Protein AF-A0A8J6KUV7-F1 (afdb_monomer)

InterPro domains:
  IPR001147 Large ribosomal subunit protein eL21 [PF01157] (1-50)
  IPR001147 Large ribosomal subunit protein eL21 [PTHR20981] (1-75)
  IPR008991 Translation protein SH3-like domain superfamily [SSF50104] (1-49)
  IPR036948 Large ribosomal subunit protein eL21 superfamily [G3DSA:2.30.30.70] (1-47)

Mean predicted aligned error: 4.84 Å

Solvent-accessible surface area (backbone atoms only — not comparable to full-atom values): 4752 Å² total; per-residue (Å²): 139,77,65,74,94,58,61,95,67,88,71,52,75,77,48,78,52,99,68,31,36,27,34,49,44,69,42,81,52,89,100,40,68,54,76,38,80,46,78,41,47,58,92,81,58,77,87,68,68,73,57,53,59,50,53,52,52,52,54,55,50,54,51,46,46,52,55,18,60,75,69,74,44,86,117

Structure (mmCIF, N/CA/C/O backbone):
data_AF-A0A8J6KUV7-F1
#
_entry.id   AF-A0A8J6KUV7-F1
#
loop_
_atom_site.group_PDB
_atom_site.id
_atom_site.type_symbol
_atom_site.label_atom_id
_atom_site.label_alt_id
_atom_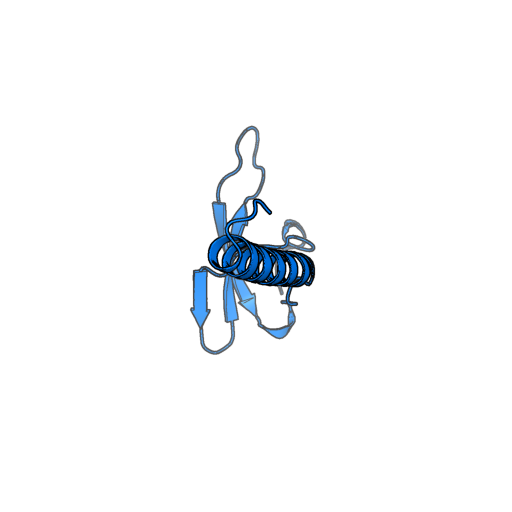site.label_comp_id
_atom_site.label_asym_id
_atom_site.label_entity_id
_atom_site.label_seq_id
_atom_site.pdbx_PDB_ins_code
_atom_site.Cartn_x
_atom_site.Cartn_y
_atom_site.Cartn_z
_atom_site.occupancy
_atom_site.B_iso_or_equiv
_atom_site.auth_seq_id
_atom_site.auth_comp_id
_atom_site.auth_asym_id
_atom_site.auth_atom_id
_atom_site.pdbx_PDB_model_num
ATOM 1 N N . MET A 1 1 ? 16.583 -3.174 -9.627 1.00 84.25 1 MET A N 1
ATOM 2 C CA . MET A 1 1 ? 16.285 -1.728 -9.535 1.00 84.25 1 MET A CA 1
ATOM 3 C C . MET A 1 1 ? 15.147 -1.347 -10.479 1.00 84.25 1 MET A C 1
ATOM 5 O O . MET A 1 1 ? 15.029 -1.947 -11.538 1.00 84.25 1 MET A O 1
ATOM 9 N N . THR A 1 2 ? 14.273 -0.416 -10.091 1.00 90.06 2 THR A N 1
ATOM 10 C CA . THR A 1 2 ? 13.120 0.036 -10.898 1.00 90.06 2 THR A CA 1
ATOM 11 C C . THR A 1 2 ? 13.447 1.275 -11.720 1.00 90.06 2 THR A C 1
ATOM 13 O O . THR A 1 2 ? 14.315 2.064 -11.346 1.00 90.06 2 THR A O 1
ATOM 16 N N . HIS A 1 3 ? 12.713 1.489 -12.816 1.00 91.69 3 HIS A N 1
ATOM 17 C CA . HIS A 1 3 ? 12.821 2.723 -13.594 1.00 91.69 3 HIS A CA 1
ATOM 18 C C . HIS A 1 3 ? 12.480 3.955 -12.733 1.00 91.69 3 HIS A C 1
ATOM 20 O O . HIS A 1 3 ? 11.492 3.938 -11.994 1.00 91.69 3 HIS A O 1
ATOM 26 N N . LYS A 1 4 ? 13.251 5.045 -12.886 1.00 92.25 4 LYS A N 1
ATOM 27 C CA . LYS A 1 4 ? 13.151 6.278 -12.073 1.00 92.25 4 LYS A CA 1
ATOM 28 C C . LYS A 1 4 ? 11.728 6.845 -11.993 1.00 92.25 4 LYS A C 1
ATOM 30 O O . LYS A 1 4 ? 11.295 7.300 -10.944 1.00 92.25 4 LYS A O 1
ATOM 35 N N . CYS A 1 5 ? 10.946 6.727 -13.071 1.00 90.94 5 CYS A N 1
ATOM 36 C CA . CYS A 1 5 ? 9.546 7.188 -13.111 1.00 90.94 5 CYS A CA 1
ATOM 37 C C . CYS A 1 5 ? 8.586 6.505 -12.107 1.00 90.94 5 CYS A C 1
ATOM 39 O O . CYS A 1 5 ? 7.431 6.929 -11.977 1.00 90.94 5 CYS A O 1
ATOM 41 N N . TYR A 1 6 ? 9.022 5.439 -11.430 1.00 91.69 6 TYR A N 1
ATOM 42 C CA . TYR A 1 6 ? 8.246 4.723 -10.416 1.00 91.69 6 TYR A CA 1
ATOM 43 C C . TYR A 1 6 ? 8.718 4.980 -8.984 1.00 91.69 6 TYR A C 1
ATOM 45 O O . TYR A 1 6 ? 8.069 4.523 -8.044 1.00 91.69 6 TYR A O 1
ATOM 53 N N . HIS A 1 7 ? 9.818 5.712 -8.806 1.00 90.81 7 HIS A N 1
ATOM 54 C CA . HIS A 1 7 ? 10.332 6.053 -7.483 1.00 90.81 7 HIS A CA 1
ATOM 55 C C . HIS A 1 7 ? 9.364 7.002 -6.764 1.00 90.81 7 HIS A C 1
ATOM 57 O O . HIS A 1 7 ? 8.633 7.761 -7.399 1.00 90.81 7 HIS A O 1
ATOM 63 N N . GLY A 1 8 ? 9.304 6.906 -5.434 1.00 88.94 8 GLY A N 1
ATOM 64 C CA . GLY A 1 8 ? 8.430 7.743 -4.601 1.00 88.94 8 GLY A CA 1
ATOM 65 C C . GLY A 1 8 ? 6.927 7.437 -4.691 1.00 88.94 8 GLY A C 1
ATOM 66 O O . GLY A 1 8 ? 6.128 8.125 -4.063 1.00 88.94 8 GLY A O 1
ATOM 67 N N . LYS A 1 9 ? 6.502 6.409 -5.439 1.00 89.69 9 LYS A N 1
ATOM 68 C CA . LYS A 1 9 ? 5.079 6.051 -5.568 1.00 89.69 9 LYS A CA 1
ATOM 69 C C . LYS A 1 9 ? 4.671 5.008 -4.523 1.00 89.69 9 LYS A C 1
ATOM 71 O O . LYS A 1 9 ? 5.053 3.848 -4.628 1.00 89.69 9 LYS A O 1
ATOM 76 N N . ALA A 1 10 ? 3.836 5.401 -3.559 1.00 83.81 10 ALA A N 1
ATOM 77 C CA . ALA A 1 10 ? 3.266 4.503 -2.546 1.00 83.81 10 ALA A CA 1
ATOM 78 C C . ALA A 1 10 ? 2.015 3.791 -3.071 1.00 83.81 10 ALA A C 1
ATOM 80 O O . ALA A 1 10 ? 1.071 4.460 -3.496 1.00 83.81 10 ALA A O 1
ATOM 81 N N . ARG A 1 11 ? 2.010 2.450 -3.097 1.00 88.06 11 ARG A N 1
ATOM 82 C CA . ARG A 1 11 ? 0.989 1.669 -3.817 1.00 88.06 11 ARG A CA 1
ATOM 83 C C . ARG A 1 11 ? 0.721 0.286 -3.237 1.00 88.06 11 ARG A C 1
ATOM 85 O O . ARG A 1 11 ? 1.354 -0.119 -2.272 1.00 88.06 11 ARG A O 1
ATOM 92 N N . ARG A 1 12 ? -0.262 -0.411 -3.816 1.00 92.50 12 ARG A N 1
ATOM 93 C CA . ARG A 1 12 ? -0.747 -1.711 -3.342 1.00 92.50 12 ARG A CA 1
ATOM 94 C C . ARG A 1 12 ? 0.012 -2.865 -3.994 1.00 92.50 12 ARG A C 1
ATOM 96 O O . ARG A 1 12 ? 0.276 -2.845 -5.200 1.00 92.50 12 ARG A O 1
ATOM 103 N N . VAL A 1 13 ? 0.325 -3.860 -3.175 1.00 94.12 13 VAL A N 1
ATOM 104 C CA . VAL A 1 13 ? 0.873 -5.153 -3.591 1.00 94.12 13 VAL A CA 1
ATOM 105 C C . VAL A 1 13 ? -0.250 -5.992 -4.204 1.00 94.12 13 VAL A C 1
ATOM 107 O O . VAL A 1 13 ? -1.369 -5.961 -3.699 1.00 94.12 13 VAL A O 1
ATOM 110 N N . TYR A 1 14 ? 0.034 -6.706 -5.295 1.00 95.12 14 TYR A N 1
ATOM 111 C CA . TYR A 1 14 ? -0.915 -7.634 -5.932 1.00 95.12 14 TYR A CA 1
ATOM 112 C C . TYR A 1 14 ? -0.432 -9.083 -5.942 1.00 95.12 14 TYR A C 1
ATOM 114 O O . TYR A 1 14 ? -1.252 -9.990 -5.975 1.00 95.12 14 TYR A O 1
ATOM 122 N N . ASN A 1 15 ? 0.885 -9.297 -5.950 1.00 95.12 15 ASN A N 1
ATOM 123 C CA . ASN A 1 15 ? 1.489 -10.622 -5.943 1.00 95.12 15 ASN A CA 1
ATOM 124 C C . ASN A 1 15 ? 2.809 -10.589 -5.169 1.00 95.12 15 ASN A C 1
ATOM 126 O O . ASN A 1 15 ? 3.463 -9.546 -5.091 1.00 95.12 15 ASN A O 1
ATOM 130 N N . ILE A 1 16 ? 3.217 -11.734 -4.638 1.00 95.44 16 ILE A N 1
ATOM 131 C CA . ILE A 1 16 ? 4.476 -11.919 -3.924 1.00 95.44 16 ILE A CA 1
ATOM 132 C C . ILE A 1 16 ? 5.189 -13.113 -4.558 1.00 95.44 16 ILE A C 1
ATOM 134 O O . ILE A 1 16 ? 4.589 -14.148 -4.819 1.00 95.44 16 ILE A O 1
ATOM 138 N N . THR A 1 17 ? 6.476 -12.947 -4.832 1.00 94.62 17 THR A N 1
ATOM 139 C CA . THR A 1 17 ? 7.375 -14.000 -5.320 1.00 94.62 17 THR A CA 1
ATOM 140 C C . THR A 1 17 ? 8.548 -14.126 -4.351 1.00 94.62 17 THR A C 1
ATOM 142 O O . THR A 1 17 ? 8.752 -13.240 -3.524 1.00 94.62 17 THR A O 1
ATOM 145 N N . GLN A 1 18 ? 9.348 -15.188 -4.467 1.00 95.69 18 GLN A N 1
ATOM 146 C CA . GLN A 1 18 ? 10.427 -15.495 -3.517 1.00 95.69 18 GLN A CA 1
ATOM 147 C C . GLN A 1 18 ? 11.373 -14.312 -3.227 1.00 95.69 18 GLN A C 1
ATOM 149 O O . GLN A 1 18 ? 11.732 -14.079 -2.078 1.00 95.69 18 GLN A O 1
ATOM 154 N N . HIS A 1 19 ? 11.756 -13.542 -4.251 1.00 94.00 19 HIS A N 1
ATOM 155 C CA . HIS A 1 19 ? 12.727 -12.442 -4.117 1.00 94.00 19 HIS A CA 1
ATOM 156 C C . HIS A 1 19 ? 12.167 -11.061 -4.491 1.00 94.00 19 HIS A C 1
ATOM 158 O O . HIS A 1 19 ? 12.869 -10.047 -4.406 1.00 94.00 19 HIS A O 1
ATOM 164 N N . ALA A 1 20 ? 10.917 -10.996 -4.948 1.00 94.62 20 ALA A N 1
ATOM 165 C CA . ALA A 1 20 ? 10.320 -9.772 -5.458 1.00 94.62 20 ALA A CA 1
ATOM 166 C C . ALA A 1 20 ? 8.836 -9.667 -5.111 1.00 94.62 20 ALA A C 1
ATOM 168 O O . ALA A 1 20 ? 8.132 -10.65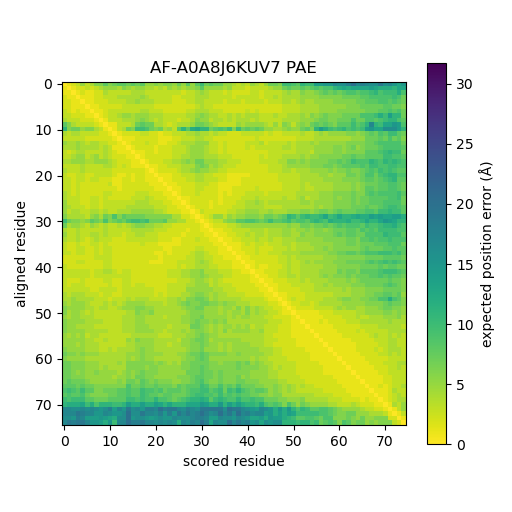3 -4.912 1.00 94.62 20 ALA A O 1
ATOM 169 N N . VAL A 1 21 ? 8.344 -8.440 -5.103 1.00 95.12 21 VAL A N 1
ATOM 170 C CA . VAL A 1 21 ? 6.953 -8.106 -4.844 1.00 95.12 21 VAL A CA 1
ATOM 171 C C . VAL A 1 21 ? 6.378 -7.439 -6.084 1.00 95.12 21 VAL A C 1
ATOM 173 O O . VAL A 1 21 ? 6.958 -6.505 -6.646 1.00 95.12 21 VAL A O 1
ATOM 176 N N . GLY A 1 22 ? 5.224 -7.929 -6.517 1.00 95.38 22 GLY A N 1
ATOM 177 C CA . GLY A 1 22 ? 4.421 -7.326 -7.562 1.00 95.38 22 GLY A CA 1
ATOM 178 C C . GLY A 1 22 ? 3.606 -6.164 -7.003 1.00 95.38 22 GLY A C 1
ATOM 179 O O . GLY A 1 22 ? 2.752 -6.352 -6.138 1.00 95.38 22 GLY A O 1
ATOM 180 N N . ILE A 1 23 ? 3.824 -4.961 -7.529 1.00 94.81 23 ILE A N 1
ATOM 181 C CA . ILE A 1 23 ? 3.122 -3.733 -7.143 1.00 94.81 23 ILE A CA 1
ATOM 182 C C . ILE A 1 23 ? 2.325 -3.203 -8.339 1.00 94.81 23 ILE A C 1
ATOM 184 O O . ILE A 1 23 ? 2.812 -3.178 -9.473 1.00 94.81 23 ILE A O 1
ATOM 188 N N . ILE A 1 24 ? 1.094 -2.748 -8.091 1.00 95.00 24 ILE A N 1
ATOM 189 C CA . ILE A 1 24 ? 0.286 -2.044 -9.096 1.00 95.00 24 ILE A CA 1
ATOM 190 C C . ILE A 1 24 ? 0.598 -0.557 -9.023 1.00 95.00 24 ILE A C 1
ATOM 192 O O . ILE A 1 24 ? 0.324 0.071 -8.008 1.00 95.00 24 ILE A O 1
ATOM 196 N N . VAL A 1 25 ? 1.114 0.014 -10.112 1.00 93.81 25 VAL A N 1
ATOM 197 C CA . VAL A 1 25 ? 1.484 1.415 -10.285 1.00 93.81 25 VAL A CA 1
ATOM 198 C C . VAL A 1 25 ? 0.732 2.118 -11.404 1.00 93.81 25 VAL A C 1
ATOM 200 O O . VAL A 1 25 ? 1.042 1.975 -12.575 1.00 93.81 2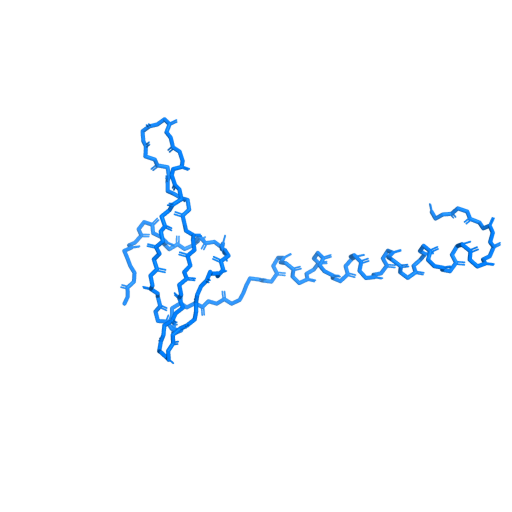5 VAL A O 1
ATOM 203 N N . ASN A 1 26 ? -0.213 2.981 -11.050 1.00 92.75 26 ASN A N 1
ATOM 204 C CA . ASN A 1 26 ? -0.808 3.948 -11.958 1.00 92.75 26 ASN A CA 1
ATOM 205 C C . ASN A 1 26 ? 0.262 4.923 -12.463 1.00 92.75 26 ASN A C 1
ATOM 207 O O . ASN A 1 26 ? 0.958 5.621 -11.713 1.00 92.75 26 ASN A O 1
ATOM 211 N N . LYS A 1 27 ? 0.406 4.965 -13.773 1.00 91.06 27 LYS A N 1
ATOM 212 C CA . LYS A 1 27 ? 1.302 5.889 -14.447 1.00 91.06 27 LYS A CA 1
ATOM 213 C C . LYS A 1 27 ? 0.427 6.789 -15.290 1.00 91.06 27 LYS A C 1
ATOM 215 O O . LYS A 1 27 ? -0.378 6.279 -16.053 1.00 91.06 27 LYS A O 1
ATOM 220 N N . GLN A 1 28 ? 0.579 8.097 -15.148 1.00 92.75 28 GLN A N 1
ATOM 221 C CA . GLN A 1 28 ? -0.060 9.021 -16.069 1.00 92.75 28 GLN A CA 1
ATOM 222 C C . GLN A 1 28 ? 0.629 8.891 -17.430 1.00 92.75 28 GLN A C 1
ATOM 224 O O . GLN A 1 28 ? 1.856 8.967 -17.520 1.00 92.75 28 GLN A O 1
ATOM 229 N N . VAL A 1 29 ? -0.161 8.617 -18.462 1.00 91.31 29 VAL A N 1
ATOM 230 C CA . VAL A 1 29 ? 0.272 8.526 -19.857 1.00 91.31 29 VAL A CA 1
ATOM 231 C C . VAL A 1 29 ? -0.785 9.258 -20.668 1.00 91.31 29 VAL A C 1
ATOM 233 O O . VAL A 1 29 ? -1.896 8.753 -20.770 1.00 91.31 29 VAL A O 1
ATOM 236 N N . ILE A 1 30 ? -0.436 10.455 -21.153 1.00 93.25 30 ILE A N 1
ATOM 237 C CA . ILE A 1 30 ? -1.222 11.347 -22.031 1.00 93.25 30 ILE A CA 1
ATOM 238 C C . ILE A 1 30 ? -2.743 11.200 -21.843 1.00 93.25 30 ILE A C 1
ATOM 240 O O . ILE A 1 30 ? -3.396 10.367 -22.468 1.00 93.25 30 ILE A O 1
ATOM 244 N N . GLY A 1 31 ? -3.301 11.999 -20.930 1.00 93.75 31 GLY A N 1
ATOM 245 C CA . GLY A 1 31 ? -4.746 12.059 -20.666 1.00 93.75 31 GLY A CA 1
ATOM 246 C C . GLY A 1 31 ? -5.343 10.844 -19.946 1.00 93.75 31 GLY A C 1
ATOM 247 O O . GLY A 1 31 ? -6.490 10.898 -19.519 1.00 93.75 31 GLY A O 1
ATOM 248 N N . LYS A 1 32 ? -4.586 9.754 -19.761 1.00 95.88 32 LYS A N 1
ATOM 249 C CA . LYS A 1 32 ? -5.056 8.533 -19.093 1.00 95.88 32 LYS A CA 1
ATOM 250 C C . LYS A 1 32 ? -4.151 8.150 -17.928 1.00 95.88 32 LYS A C 1
ATOM 252 O O . LYS A 1 32 ? -2.969 8.497 -17.873 1.00 95.88 32 LYS A O 1
ATOM 257 N N . ILE A 1 33 ? -4.710 7.394 -16.986 1.00 94.69 33 ILE A N 1
ATOM 258 C CA . ILE A 1 33 ? -4.000 6.891 -15.804 1.00 94.69 33 ILE A CA 1
ATOM 259 C C . ILE A 1 33 ? -4.096 5.353 -15.777 1.00 94.69 33 ILE A C 1
ATOM 261 O O . ILE A 1 33 ? -4.813 4.782 -14.956 1.00 94.69 33 ILE A O 1
ATOM 265 N N . PRO A 1 34 ? -3.410 4.641 -16.694 1.00 93.56 34 PRO A N 1
ATOM 266 C CA . PRO A 1 34 ? -3.391 3.182 -16.682 1.00 93.56 34 PRO A CA 1
ATOM 267 C C . PRO A 1 34 ? -2.682 2.621 -15.445 1.00 93.56 34 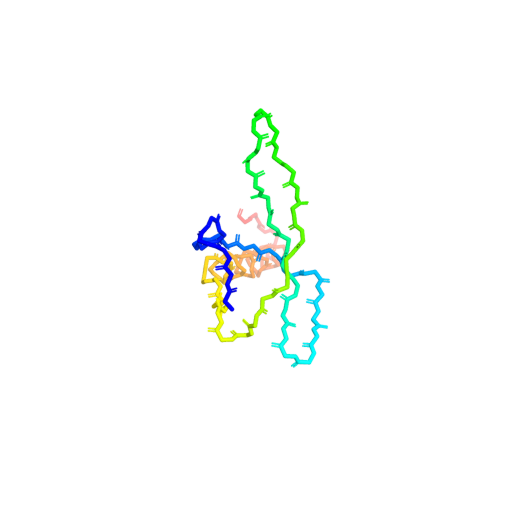PRO A C 1
ATOM 269 O O . PRO A 1 34 ? -1.607 3.089 -15.053 1.00 93.56 34 PRO A O 1
ATOM 272 N N . ALA A 1 35 ? -3.244 1.551 -14.883 1.00 94.00 35 ALA A N 1
ATOM 273 C CA . ALA A 1 35 ? -2.599 0.732 -13.864 1.00 94.00 35 ALA A CA 1
ATOM 274 C C . ALA A 1 35 ? -1.529 -0.165 -14.512 1.00 94.00 35 ALA A C 1
ATOM 276 O O . ALA A 1 35 ? -1.838 -1.046 -15.311 1.00 94.00 35 ALA A O 1
ATOM 277 N N . LYS A 1 36 ? -0.252 0.056 -14.189 1.00 93.25 36 LYS A N 1
ATOM 278 C CA . LYS A 1 36 ? 0.868 -0.783 -14.640 1.00 93.25 36 LYS A CA 1
ATOM 279 C C . LYS A 1 36 ? 1.244 -1.773 -13.545 1.00 93.25 36 LYS A C 1
ATOM 281 O O . LYS A 1 36 ? 1.334 -1.389 -12.389 1.00 93.25 36 LYS A O 1
ATOM 286 N N . ARG A 1 37 ? 1.496 -3.034 -13.883 1.00 94.38 37 ARG A N 1
ATOM 287 C CA . ARG A 1 37 ? 2.013 -4.033 -12.933 1.00 94.38 37 ARG A CA 1
ATOM 288 C C . ARG A 1 37 ? 3.529 -4.100 -13.051 1.00 94.38 37 ARG A C 1
ATOM 290 O O . ARG A 1 37 ? 4.048 -4.134 -14.163 1.00 94.38 37 ARG A O 1
ATOM 297 N N . ILE A 1 38 ? 4.227 -4.060 -11.920 1.00 93.56 38 ILE A N 1
ATOM 298 C CA . ILE A 1 38 ? 5.692 -4.023 -11.870 1.00 93.56 38 ILE A CA 1
ATOM 299 C C . ILE A 1 38 ? 6.166 -4.964 -10.772 1.00 93.56 38 ILE A C 1
ATOM 301 O O . ILE A 1 38 ? 5.624 -4.928 -9.671 1.00 93.56 38 ILE A O 1
ATOM 305 N N . ASN A 1 39 ? 7.198 -5.757 -11.050 1.00 93.69 39 ASN A N 1
ATOM 306 C CA . ASN A 1 39 ? 7.840 -6.608 -10.054 1.00 93.69 39 ASN A CA 1
ATOM 307 C C . ASN A 1 39 ? 9.119 -5.930 -9.559 1.00 93.69 39 ASN A C 1
ATOM 309 O O . ASN A 1 39 ? 9.961 -5.508 -10.353 1.00 93.69 39 ASN A O 1
ATOM 313 N N . VAL A 1 40 ? 9.243 -5.783 -8.243 1.00 93.81 40 VAL A N 1
ATOM 314 C CA . VAL A 1 40 ? 10.311 -5.019 -7.592 1.00 93.81 40 VAL A CA 1
ATOM 315 C C . VAL A 1 40 ? 10.941 -5.869 -6.495 1.00 93.81 40 VAL A C 1
ATOM 317 O O . VAL A 1 40 ? 10.226 -6.508 -5.732 1.00 93.81 40 VAL A O 1
ATOM 320 N N . ARG A 1 41 ? 12.275 -5.887 -6.397 1.00 94.56 41 ARG A N 1
ATOM 321 C CA . ARG A 1 41 ? 12.975 -6.583 -5.304 1.00 94.56 41 ARG A CA 1
ATOM 322 C C . ARG A 1 41 ? 12.650 -5.957 -3.948 1.00 94.56 41 ARG A C 1
ATOM 324 O O . ARG A 1 41 ? 12.470 -4.742 -3.862 1.00 94.56 41 ARG A O 1
ATOM 331 N N . ILE A 1 42 ? 12.637 -6.785 -2.906 1.00 92.38 42 ILE A N 1
ATOM 332 C CA . ILE A 1 42 ? 12.279 -6.390 -1.532 1.00 92.38 42 ILE A CA 1
ATOM 333 C C . ILE A 1 42 ? 13.168 -5.241 -1.022 1.00 92.38 42 ILE A C 1
ATOM 335 O O . ILE A 1 42 ? 12.665 -4.311 -0.403 1.00 92.38 42 ILE A O 1
ATOM 339 N N . GLU A 1 43 ? 14.451 -5.233 -1.388 1.00 93.81 43 GLU A N 1
ATOM 340 C CA . GLU A 1 43 ? 15.433 -4.188 -1.042 1.00 93.81 43 GLU A CA 1
ATOM 341 C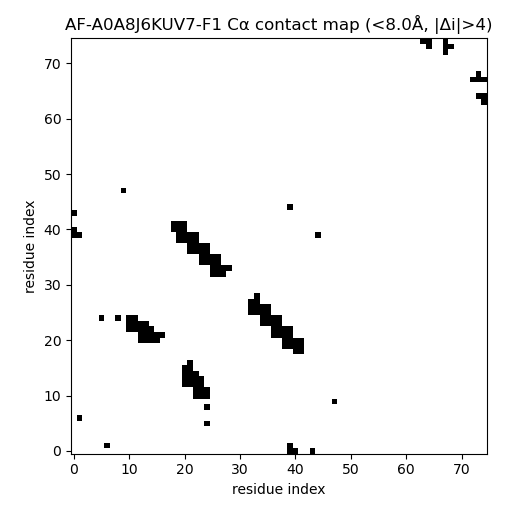 C . GLU A 1 43 ? 15.005 -2.763 -1.438 1.00 93.81 43 GLU A C 1
ATOM 343 O O . GLU A 1 43 ? 15.395 -1.783 -0.806 1.00 93.81 43 GLU A O 1
ATOM 348 N N . HIS A 1 44 ? 14.208 -2.624 -2.500 1.00 91.56 44 HIS A N 1
ATOM 349 C CA . HIS A 1 44 ? 13.786 -1.323 -3.024 1.00 91.56 44 HIS A CA 1
ATOM 350 C C . HIS A 1 44 ? 12.411 -0.881 -2.512 1.00 91.56 44 HIS A C 1
ATOM 352 O O . HIS A 1 44 ? 11.898 0.154 -2.944 1.00 91.56 44 HIS A O 1
ATOM 358 N N . ILE A 1 45 ? 11.788 -1.664 -1.633 1.00 91.25 45 ILE A N 1
ATOM 359 C CA . ILE A 1 45 ? 10.445 -1.408 -1.121 1.00 91.25 45 ILE A CA 1
ATOM 360 C C . ILE A 1 45 ? 10.546 -1.032 0.352 1.00 91.25 45 ILE A C 1
ATOM 362 O O . ILE A 1 45 ? 11.261 -1.652 1.131 1.00 91.25 45 ILE A O 1
ATOM 366 N N . LYS A 1 46 ? 9.786 -0.010 0.747 1.00 91.19 46 LYS A N 1
ATOM 367 C CA . LYS A 1 46 ? 9.594 0.370 2.147 1.00 91.19 46 LYS A CA 1
ATOM 368 C C . LYS A 1 46 ? 8.101 0.440 2.441 1.00 91.19 46 LYS A C 1
ATOM 370 O O . LYS A 1 46 ? 7.323 0.890 1.598 1.00 91.19 46 LYS A O 1
ATOM 37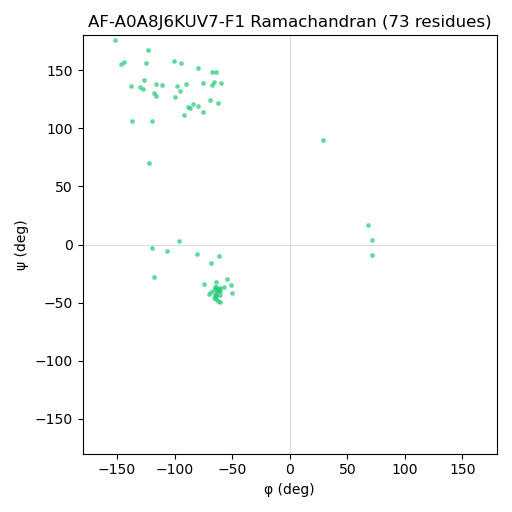5 N N . HIS A 1 47 ? 7.706 0.001 3.633 1.00 89.69 47 HIS A N 1
ATOM 376 C CA . HIS A 1 47 ? 6.320 0.092 4.086 1.00 89.69 47 HIS A CA 1
ATOM 377 C C . HIS A 1 47 ? 5.927 1.560 4.305 1.00 89.69 47 HIS A C 1
ATOM 379 O O . HIS A 1 47 ? 6.701 2.349 4.851 1.00 89.69 47 HIS A O 1
ATOM 385 N N . SER A 1 48 ? 4.725 1.936 3.858 1.00 90.38 48 SER A N 1
ATOM 386 C CA . SER A 1 48 ? 4.227 3.308 3.996 1.00 90.38 48 SER A CA 1
ATOM 387 C C . SER A 1 48 ? 3.532 3.512 5.340 1.00 90.38 48 SER A C 1
ATOM 389 O O . SER A 1 48 ? 2.474 2.937 5.584 1.00 90.38 48 SER A O 1
ATOM 391 N N . LYS A 1 49 ? 4.075 4.416 6.164 1.00 90.50 49 LYS A N 1
ATOM 392 C CA . LYS A 1 49 ? 3.530 4.762 7.492 1.00 90.50 49 LYS A CA 1
ATOM 393 C C . LYS A 1 49 ? 2.186 5.503 7.445 1.00 90.50 49 LYS A C 1
ATOM 395 O O . LYS A 1 49 ? 1.487 5.577 8.450 1.00 90.50 49 LYS A O 1
ATOM 400 N N . SER A 1 50 ? 1.799 6.051 6.289 1.00 87.88 50 SER A N 1
ATOM 401 C CA . SER A 1 50 ? 0.527 6.778 6.131 1.00 87.88 50 SER A CA 1
ATOM 402 C C . SER A 1 50 ? -0.692 5.873 6.342 1.00 87.88 50 SER A C 1
ATOM 404 O O . SER A 1 50 ? -1.716 6.322 6.857 1.00 87.88 50 SER A O 1
ATOM 406 N N . ARG A 1 51 ? -0.593 4.586 5.978 1.00 90.44 51 ARG A N 1
ATOM 407 C CA . ARG A 1 51 ? -1.693 3.636 6.185 1.00 90.44 51 ARG A CA 1
ATOM 408 C C . ARG A 1 51 ? -1.827 3.239 7.653 1.00 90.44 51 ARG A C 1
ATOM 410 O O . ARG A 1 51 ? -2.952 3.066 8.114 1.00 90.44 51 ARG A O 1
ATOM 417 N N . ASP A 1 52 ? -0.718 3.152 8.380 1.00 92.44 52 ASP A N 1
ATOM 418 C CA . ASP A 1 52 ? -0.709 2.722 9.780 1.00 92.44 52 ASP A CA 1
ATOM 419 C C . ASP A 1 52 ? -1.481 3.692 10.676 1.00 92.44 52 ASP A C 1
ATOM 421 O O . ASP A 1 52 ? -2.306 3.264 11.481 1.00 92.44 52 ASP A O 1
ATOM 425 N N . SER A 1 53 ? -1.284 5.005 10.505 1.00 93.06 53 SER A N 1
ATOM 426 C CA . SER A 1 53 ? -2.028 6.015 11.271 1.00 93.06 53 SER A CA 1
ATOM 427 C C . SER A 1 53 ? -3.526 5.992 10.960 1.00 93.06 53 SER A C 1
ATOM 429 O O . SER A 1 53 ? -4.354 6.164 11.851 1.00 93.06 53 SER A O 1
ATOM 431 N N . PHE A 1 54 ? -3.902 5.734 9.705 1.00 94.38 54 PHE A N 1
ATOM 432 C CA . PHE A 1 54 ? -5.301 5.547 9.336 1.00 94.38 54 PHE A CA 1
ATOM 433 C C . PHE A 1 54 ? -5.906 4.315 10.016 1.00 94.38 54 PHE A C 1
ATOM 435 O O . PHE A 1 54 ? -6.984 4.414 10.592 1.00 94.38 54 PHE A O 1
ATOM 442 N N . LEU A 1 55 ? -5.211 3.176 9.995 1.00 95.00 55 LEU A N 1
ATOM 443 C CA . LEU A 1 55 ? -5.704 1.945 10.615 1.00 95.00 55 LEU A CA 1
ATOM 444 C C . LEU A 1 55 ? -5.856 2.074 12.135 1.00 95.00 55 LEU A C 1
ATOM 446 O O . LEU A 1 55 ? -6.814 1.538 12.682 1.00 95.00 55 LEU A O 1
ATOM 450 N N . LYS A 1 56 ? -4.955 2.801 12.808 1.00 95.62 56 LYS A N 1
ATOM 451 C CA . LYS A 1 56 ? -5.083 3.101 14.244 1.00 95.62 56 LYS A CA 1
ATOM 452 C C . LYS A 1 56 ? -6.360 3.886 14.546 1.00 95.62 56 LYS A C 1
ATOM 454 O O . LYS A 1 56 ? -7.159 3.434 15.354 1.00 95.62 56 LYS A O 1
ATOM 459 N N . ARG A 1 57 ? -6.615 4.971 13.805 1.00 95.75 57 ARG A N 1
ATOM 460 C CA . ARG A 1 57 ? -7.837 5.781 13.966 1.00 95.75 57 ARG A CA 1
ATOM 461 C C . ARG A 1 57 ? -9.117 4.989 13.718 1.00 95.75 57 ARG A C 1
ATOM 463 O O . ARG A 1 57 ? -10.085 5.158 14.444 1.00 95.75 57 ARG A O 1
ATOM 470 N N . VAL A 1 58 ? -9.127 4.114 12.710 1.00 96.69 58 VAL A N 1
ATOM 471 C CA . VAL A 1 58 ? -10.290 3.251 12.441 1.00 96.69 58 VAL A CA 1
ATOM 472 C C . VAL A 1 58 ? -10.581 2.343 13.635 1.00 96.69 58 VAL A C 1
ATOM 474 O O . VAL A 1 58 ? -11.733 2.230 14.031 1.00 96.69 58 VAL A O 1
ATOM 477 N N . LYS A 1 59 ? -9.548 1.740 14.238 1.00 96.50 59 LYS A N 1
ATOM 478 C CA . LYS A 1 59 ? -9.714 0.892 15.428 1.00 96.50 59 LYS A CA 1
ATOM 479 C C . LYS A 1 59 ? -10.204 1.679 16.643 1.00 96.50 59 LYS A C 1
ATOM 481 O O . LYS A 1 59 ? -11.084 1.209 17.348 1.00 96.50 59 LYS A O 1
ATOM 486 N N . GLU A 1 60 ? -9.646 2.864 16.877 1.00 96.44 60 GLU A N 1
ATOM 487 C CA . GLU A 1 60 ? -10.063 3.739 17.980 1.00 96.44 60 GLU A CA 1
ATOM 488 C C . GLU A 1 60 ? -11.525 4.177 17.835 1.00 96.44 60 GLU A C 1
ATOM 490 O O . GLU A 1 60 ? -12.260 4.202 18.818 1.00 96.44 60 GLU A O 1
ATOM 495 N N . ASN A 1 61 ? -11.963 4.491 16.615 1.00 95.88 61 ASN A N 1
ATOM 496 C CA . ASN A 1 61 ? -13.346 4.879 16.356 1.00 95.88 61 ASN A CA 1
ATOM 497 C C . ASN A 1 61 ? -14.315 3.700 16.508 1.00 95.88 61 ASN A C 1
ATOM 499 O O . ASN A 1 61 ? -15.352 3.868 17.137 1.00 95.88 61 ASN A O 1
ATOM 503 N N . ASP A 1 62 ? -13.963 2.515 16.002 1.00 95.31 62 ASP A N 1
ATOM 504 C CA . ASP A 1 62 ? -14.774 1.296 16.164 1.00 95.31 62 ASP A CA 1
ATOM 505 C C . ASP A 1 62 ? -14.953 0.931 17.648 1.00 95.31 62 ASP A C 1
ATOM 507 O O . ASP A 1 62 ? -16.032 0.528 18.077 1.00 95.31 62 ASP A O 1
ATOM 511 N N . GLN A 1 63 ? -13.914 1.137 18.462 1.00 95.12 63 GLN A N 1
ATOM 512 C CA . GLN A 1 63 ? -13.996 0.942 19.908 1.00 95.12 63 GLN A CA 1
ATOM 513 C C . GLN A 1 63 ? -14.955 1.945 20.569 1.00 95.12 63 GLN A C 1
ATOM 515 O O . GLN A 1 63 ? -15.814 1.546 21.352 1.00 95.12 63 GLN A O 1
ATOM 520 N N . LYS A 1 64 ? -14.858 3.234 20.217 1.00 94.31 64 LYS A N 1
ATOM 521 C CA . LYS A 1 64 ? -15.776 4.271 20.721 1.00 94.31 64 LYS A CA 1
ATOM 522 C C . LYS A 1 64 ? -17.223 4.001 20.318 1.00 94.31 64 LYS A C 1
ATOM 524 O O . LYS A 1 64 ? -18.121 4.209 21.125 1.00 94.31 64 LYS A O 1
ATOM 529 N N . GLU A 1 65 ? -17.445 3.510 19.102 1.00 94.88 65 GLU A N 1
ATOM 530 C CA . GLU A 1 65 ? -18.774 3.142 18.612 1.00 94.88 65 GLU A CA 1
ATOM 531 C C . GLU A 1 65 ? -19.390 1.988 19.389 1.00 94.88 65 GLU A C 1
ATOM 533 O O . GLU A 1 65 ? -20.557 2.062 19.777 1.00 94.88 65 GLU A O 1
ATOM 538 N N . LYS A 1 66 ? -18.598 0.963 19.704 1.00 94.62 66 LYS A N 1
ATOM 539 C CA . LYS A 1 66 ? -19.042 -0.137 20.566 1.00 94.62 66 LYS A CA 1
ATOM 540 C C . LYS A 1 66 ? -19.402 0.350 21.967 1.00 94.62 66 LYS A C 1
ATOM 542 O O . LYS A 1 66 ? -20.496 0.060 22.439 1.00 94.62 66 LYS A O 1
ATOM 547 N N . GLU A 1 67 ? -18.538 1.148 22.590 1.00 94.00 67 GLU A N 1
ATOM 548 C CA . GLU A 1 67 ? -18.780 1.691 23.933 1.00 94.00 67 GLU A CA 1
ATOM 549 C C . GLU A 1 67 ? -20.004 2.613 23.990 1.00 94.00 67 GLU A C 1
ATOM 551 O O . GLU A 1 67 ? -20.767 2.577 24.954 1.00 94.00 67 GLU A O 1
ATOM 556 N N . ALA A 1 68 ? -20.210 3.442 22.966 1.00 93.50 68 ALA A N 1
ATOM 557 C CA . ALA A 1 68 ? -21.370 4.320 22.885 1.00 93.50 68 ALA A CA 1
ATOM 558 C C . ALA A 1 68 ? -22.663 3.517 22.685 1.00 93.50 68 ALA A C 1
ATOM 560 O O . ALA A 1 68 ? -23.661 3.780 23.356 1.00 93.50 68 ALA A O 1
ATOM 561 N N . LYS A 1 69 ? -22.622 2.472 21.845 1.00 93.88 69 LYS A N 1
ATOM 562 C CA . LYS A 1 69 ? -23.746 1.554 21.635 1.00 93.88 69 LYS A CA 1
ATOM 563 C C . LYS A 1 69 ? -24.125 0.797 22.910 1.00 93.88 69 LYS A C 1
ATOM 565 O O . LYS A 1 69 ? -25.312 0.642 23.176 1.00 93.88 69 LYS A O 1
ATOM 570 N N . GLU A 1 70 ? -23.146 0.369 23.708 1.00 93.12 70 GLU A N 1
ATOM 571 C CA . GLU A 1 70 ? -23.375 -0.259 25.020 1.00 93.12 70 GLU A CA 1
ATOM 572 C C . GLU A 1 70 ? -23.991 0.716 26.033 1.00 93.12 70 GLU A C 1
ATOM 574 O O . GLU A 1 70 ? -24.882 0.341 26.792 1.00 93.12 70 GLU A O 1
ATOM 579 N N . LYS A 1 71 ? -23.553 1.980 26.023 1.00 93.69 71 LYS A N 1
ATOM 580 C CA . LYS A 1 71 ? -24.064 3.038 26.912 1.00 93.69 71 LYS A CA 1
ATOM 581 C C . LYS A 1 71 ? -25.388 3.653 26.441 1.00 93.69 71 LYS A C 1
ATOM 583 O O . LYS A 1 71 ? -25.972 4.450 27.171 1.00 93.69 71 LYS A O 1
ATOM 588 N N . GLY A 1 72 ? -25.859 3.318 25.237 1.00 89.06 72 GLY A N 1
ATOM 589 C CA . GLY A 1 72 ? -27.042 3.928 24.618 1.00 89.06 72 GLY A CA 1
ATOM 590 C C . GLY A 1 72 ? -26.848 5.400 24.227 1.00 89.06 72 GLY A C 1
ATOM 591 O O . GLY A 1 72 ? -27.822 6.116 24.005 1.00 89.06 72 GLY A O 1
ATOM 592 N N . THR A 1 73 ? -25.600 5.862 24.158 1.00 84.06 73 THR A N 1
ATOM 593 C CA . THR A 1 73 ? -25.226 7.225 23.768 1.00 84.06 73 THR A CA 1
ATOM 594 C C . THR A 1 73 ? -24.765 7.256 22.313 1.00 84.06 73 THR A C 1
ATOM 596 O O 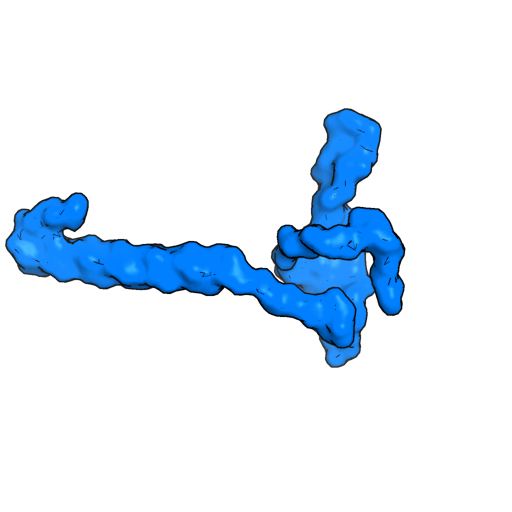. THR A 1 73 ? -24.343 6.243 21.763 1.00 84.06 73 THR A O 1
ATOM 599 N N . TRP A 1 74 ? -24.818 8.423 21.676 1.00 77.00 74 TRP A N 1
ATOM 600 C CA . TRP A 1 74 ? -24.181 8.628 20.371 1.00 77.00 74 TRP A CA 1
ATOM 601 C C . TRP A 1 74 ? -22.669 8.862 20.522 1.00 77.00 74 TRP A C 1
ATOM 603 O O . TRP A 1 74 ? -22.225 9.339 21.568 1.00 77.00 74 TRP A O 1
ATOM 613 N N . VAL A 1 75 ? -21.902 8.496 19.488 1.00 76.06 75 VAL A N 1
ATOM 614 C CA . VAL A 1 75 ? -20.447 8.741 19.366 1.00 76.06 75 VAL A CA 1
ATOM 615 C C . VAL A 1 75 ? -20.175 10.132 18.827 1.00 76.06 75 VAL A C 1
ATOM 617 O O . VAL A 1 75 ? -20.861 10.507 17.849 1.00 76.06 75 VAL A O 1
#

Foldseek 3Di:
DDDPQCPPDDFDWDDDDPFWTWTWAFDDDVVDTDTDIDIGGPVRDDDDCVVVVVVVVVVVVVVVCVVCVVVVHDD

Nearest PDB structures (foldseek):
  6xu6-assembly1_CT  TM=9.497E-01  e=3.612E-06  Drosophila melanogaster
  8pv8-assembly1_LT  TM=9.524E-01  e=7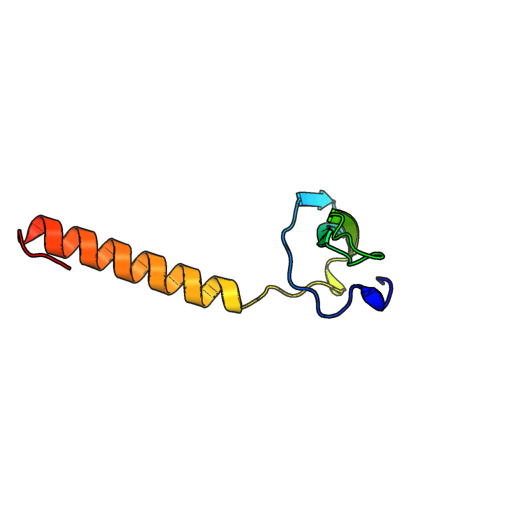.107E-05  Thermochaetoides thermophila DSM 1495
  7uqb-assembly1_T  TM=7.796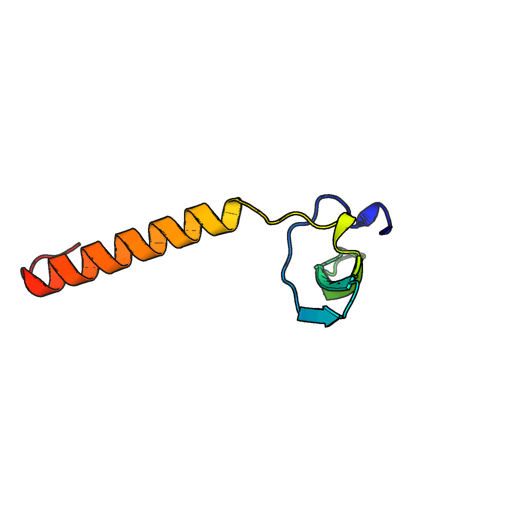E-01  e=2.054E-05  Saccharomyces cerevisiae BY4741
  8i9p-assembly1_LT  TM=7.990E-01  e=5.899E-05  Thermochaetoides thermophila DSM 1495
  8tpu-assembly1_AV  TM=8.969E-01  e=7.517E-04  Plasmodium falciparum 3D7

Radius of gyration: 18.74 Å; Cα contacts (8 Å, |Δi|>4): 73; chains: 1; bounding box: 43×28×49 Å

Sequence (75 aa):
MTHKCYHGKARRVYNITQHAVGIIVNKQVIGKIPAKRINVRIEHIKHSKSRDSFLKRVKENDQKEKEAKEKGTWV

Secondary structure (DSSP, 8-state):
---GGGTT---EEEEE-SSEEEEEEE--BTTB--EEEEEEEGGG----HHHHHHHHHHHHHHHHHHHHHHHT---

Organism: Microtus ochrogaster (NCBI:txid79684)

pLDDT: mean 92.44, std 3.79, range [76.06, 96.69]